Protein AF-A0A0E2D693-F1 (afdb_monomer)

Solvent-accessible surface area (backbone atoms only — not comparable to full-atom values): 6883 Å² total; per-residue (Å²): 118,71,38,72,48,80,46,77,42,50,60,82,58,62,62,69,80,81,34,75,72,66,90,81,48,69,74,37,71,57,42,78,46,78,45,77,47,37,54,72,41,65,47,37,33,48,43,50,72,36,65,60,91,82,63,61,59,68,44,72,36,41,39,61,31,40,39,29,71,49,96,95,47,76,48,76,50,73,44,80,44,66,36,70,56,87,82,62,74,68,52,66,30,34,40,35,43,30,31,69,36,48,61,50,58,36,34,39,33,45,56,67,53,51,48,76,85,129

pLDDT: mean 73.49, std 11.97, range [49.28, 90.75]

Radius of gyration: 14.75 Å; Cα contacts (8 Å, |Δi|>4): 243; chains: 1; bounding box: 38×25×40 Å

Mean predicted aligned error: 8.36 Å

InterPro domains:
  IPR061359 LIC_10705 lipoprotein [NF038393] (1-73)

Secondary structure (DSSP, 8-state):
--EEEEEEE-TTS-HHHHSS-TTSSPEEPSSEEEEEEETT-EEEEE-GGGS-TTSPTT-EEEEEEEEEEETTEEEEEEEEEEPPPTT------EEEEEEEE-EEEEEEE--SSPPPP-

Foldseek 3Di:
DWDKDKDKDFQPDPPCVVDPPCPPEDEAEAFKDKDKDAAFDKHKYDQLQAQPPPDDFQDWFKWWKWKDQDVPDIDIDIDIDTRHDPPPPRPDTMMMMGTNHDIGIMMMGGDSYTDPRD

Structure (mmCIF, N/CA/C/O backbone):
data_AF-A0A0E2D693-F1
#
_entry.id   AF-A0A0E2D693-F1
#
loop_
_atom_site.group_PDB
_atom_site.id
_atom_site.type_symbol
_atom_site.label_atom_id
_atom_site.label_alt_id
_atom_site.label_comp_id
_atom_site.label_asym_id
_atom_site.label_entity_id
_atom_site.label_seq_id
_atom_site.pdbx_PDB_ins_code
_atom_site.Cartn_x
_atom_site.Cartn_y
_atom_site.Cartn_z
_atom_site.occupancy
_atom_site.B_iso_or_equiv
_atom_site.auth_seq_id
_atom_site.auth_comp_id
_atom_site.auth_asym_id
_atom_site.auth_atom_id
_atom_site.pdbx_PDB_model_num
ATOM 1 N N . MET A 1 1 ? -7.532 -1.970 20.089 1.00 70.94 1 MET A N 1
ATOM 2 C CA . MET A 1 1 ? -6.334 -1.883 19.234 1.00 70.94 1 MET A CA 1
ATOM 3 C C . MET A 1 1 ? -6.780 -2.336 17.862 1.00 70.94 1 MET A C 1
ATOM 5 O O . MET A 1 1 ? -7.557 -3.283 17.816 1.00 70.94 1 MET A O 1
ATOM 9 N N . LEU A 1 2 ? -6.445 -1.598 16.808 1.00 76.94 2 LEU A N 1
ATOM 10 C CA . LEU A 1 2 ? -6.760 -2.024 15.448 1.00 76.94 2 LEU A CA 1
ATOM 11 C C . LEU A 1 2 ? -5.785 -3.143 15.081 1.00 76.94 2 LEU A C 1
ATOM 13 O O . LEU A 1 2 ? -4.586 -3.027 15.313 1.00 76.94 2 LEU A O 1
ATOM 17 N N . GLU A 1 3 ? -6.302 -4.235 14.537 1.00 80.44 3 GLU A N 1
ATOM 18 C CA . GLU A 1 3 ? -5.467 -5.264 13.925 1.00 80.44 3 GLU A CA 1
ATOM 19 C C . GLU A 1 3 ? -5.699 -5.230 12.426 1.00 80.44 3 GLU A C 1
ATOM 21 O O . GLU A 1 3 ? -6.838 -5.155 11.961 1.00 80.44 3 GLU A O 1
ATOM 26 N N . TYR A 1 4 ? -4.624 -5.298 11.654 1.00 76.94 4 TYR A N 1
ATOM 27 C CA . TYR A 1 4 ? -4.689 -5.188 10.206 1.00 76.94 4 TYR A CA 1
ATOM 28 C C . TYR A 1 4 ? -3.919 -6.308 9.520 1.00 76.94 4 TYR A C 1
ATOM 30 O O . TYR A 1 4 ? -2.907 -6.811 9.998 1.00 76.94 4 TYR A O 1
ATOM 38 N N . SER A 1 5 ? -4.419 -6.694 8.351 1.00 75.19 5 SER A N 1
ATOM 39 C CA . SER A 1 5 ? -3.744 -7.598 7.427 1.00 75.19 5 SER A CA 1
ATOM 40 C C . SER A 1 5 ? -3.312 -6.828 6.190 1.00 75.19 5 SER A C 1
ATOM 42 O O . SER A 1 5 ? -4.120 -6.123 5.575 1.00 75.19 5 SER A O 1
ATOM 44 N N . VAL A 1 6 ? -2.048 -6.998 5.802 1.00 71.06 6 VAL A N 1
ATOM 45 C CA . VAL A 1 6 ? -1.490 -6.413 4.580 1.00 71.06 6 VAL A CA 1
ATOM 46 C C . VAL A 1 6 ? -1.226 -7.521 3.566 1.00 71.06 6 VAL A C 1
ATOM 48 O O . VAL A 1 6 ? -0.473 -8.452 3.839 1.00 71.06 6 VAL A O 1
ATOM 51 N N . PHE A 1 7 ? -1.824 -7.411 2.378 1.00 70.00 7 PHE A N 1
ATOM 52 C CA . PHE A 1 7 ? -1.619 -8.353 1.276 1.00 70.00 7 PHE A CA 1
ATOM 53 C C . PHE A 1 7 ? -0.962 -7.663 0.082 1.00 70.00 7 PHE A C 1
ATOM 55 O O . PHE A 1 7 ? -1.313 -6.535 -0.267 1.00 70.00 7 PHE A O 1
ATOM 62 N N . PHE A 1 8 ? -0.046 -8.374 -0.576 1.00 66.62 8 PHE A N 1
ATOM 63 C CA . PHE A 1 8 ? 0.604 -7.934 -1.808 1.00 66.62 8 PHE A CA 1
ATOM 64 C C . PHE A 1 8 ? 0.106 -8.774 -2.968 1.00 66.62 8 PHE A C 1
ATOM 66 O O . PHE A 1 8 ? 0.333 -9.982 -3.019 1.00 66.62 8 PHE A O 1
ATOM 73 N N . ILE A 1 9 ? -0.565 -8.120 -3.909 1.00 62.62 9 ILE A N 1
ATOM 74 C CA . ILE A 1 9 ? -1.021 -8.752 -5.138 1.00 62.62 9 ILE A CA 1
ATOM 75 C C . ILE A 1 9 ? 0.085 -8.556 -6.172 1.00 62.62 9 ILE A C 1
ATOM 77 O O . ILE A 1 9 ? 0.366 -7.438 -6.611 1.00 62.62 9 ILE A O 1
ATOM 81 N N . LEU A 1 10 ? 0.760 -9.658 -6.496 1.00 59.44 10 LEU A N 1
ATOM 82 C CA . LEU A 1 10 ? 1.815 -9.726 -7.505 1.00 59.44 10 LEU A CA 1
ATOM 83 C C . LEU A 1 10 ? 1.202 -9.886 -8.909 1.00 59.44 10 LEU A C 1
ATOM 85 O O . LEU A 1 10 ? 0.105 -10.430 -9.026 1.00 59.44 10 LEU A O 1
ATOM 89 N N . PRO A 1 11 ? 1.911 -9.488 -9.985 1.00 49.28 11 PRO A N 1
ATOM 90 C CA . PRO A 1 11 ? 1.381 -9.337 -11.351 1.00 49.28 11 PRO A CA 1
ATOM 91 C C . PRO A 1 11 ? 0.923 -10.628 -12.057 1.00 49.28 11 PRO A C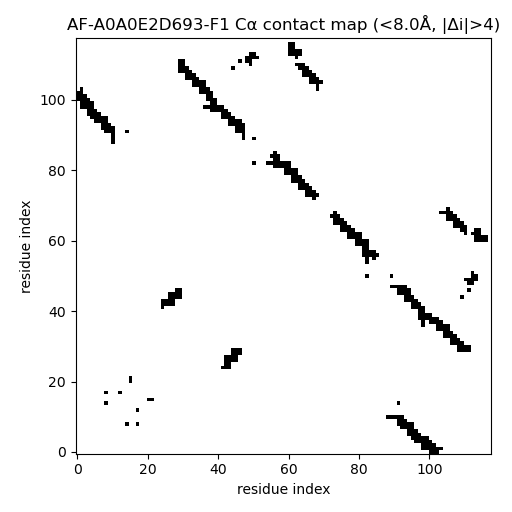 1
ATOM 93 O O . PRO A 1 11 ? 0.636 -10.589 -13.245 1.00 49.28 11 PRO A O 1
ATOM 96 N N . ASN A 1 12 ? 0.811 -11.753 -11.354 1.00 51.50 12 ASN A N 1
ATOM 97 C CA . ASN A 1 12 ? 0.255 -13.010 -11.864 1.00 51.50 12 ASN A CA 1
ATOM 98 C C . ASN A 1 12 ? -0.824 -13.611 -10.942 1.00 51.50 12 ASN A C 1
ATOM 100 O O . ASN A 1 12 ? -1.289 -14.716 -11.207 1.00 51.50 12 ASN A O 1
ATOM 104 N N . LEU A 1 13 ? -1.215 -12.928 -9.859 1.00 52.34 13 LEU A N 1
ATOM 105 C CA . LEU A 1 13 ? -2.380 -13.323 -9.068 1.00 52.34 13 LEU A CA 1
ATOM 106 C C . LEU A 1 13 ? -3.637 -12.756 -9.734 1.00 52.34 13 LEU A C 1
ATOM 108 O O . LEU A 1 13 ? -3.686 -11.568 -10.064 1.00 52.34 13 LEU A O 1
ATOM 112 N N . ASP A 1 14 ? -4.657 -13.594 -9.923 1.00 57.59 14 ASP A N 1
ATOM 113 C CA . ASP A 1 14 ? -5.974 -13.120 -10.340 1.00 57.59 14 ASP A CA 1
ATOM 114 C C . ASP A 1 14 ? -6.517 -12.187 -9.256 1.00 57.59 14 ASP A C 1
ATOM 116 O O . ASP A 1 14 ? -6.885 -12.613 -8.165 1.00 57.59 14 ASP A O 1
ATOM 120 N N . PHE A 1 15 ? -6.533 -10.890 -9.544 1.00 57.31 15 PHE A N 1
ATOM 121 C CA . PHE A 1 15 ? -6.985 -9.864 -8.615 1.00 57.31 15 PHE A CA 1
ATOM 122 C C . PHE A 1 15 ? -8.379 -10.176 -8.037 1.00 57.31 15 PHE A C 1
ATOM 124 O O . PHE A 1 15 ? -8.598 -9.957 -6.848 1.00 57.31 15 PHE A O 1
ATOM 131 N N . ASN A 1 16 ? -9.271 -10.777 -8.832 1.00 57.69 16 ASN A N 1
ATOM 132 C CA . ASN A 1 16 ? -10.631 -11.131 -8.416 1.00 57.69 16 ASN A CA 1
ATOM 133 C C . ASN A 1 16 ? -10.690 -12.369 -7.500 1.00 57.69 16 ASN A C 1
ATOM 135 O O . ASN A 1 16 ? -11.707 -12.615 -6.860 1.00 57.69 16 ASN A O 1
ATOM 139 N N . GLN A 1 17 ? -9.615 -13.161 -7.426 1.00 57.19 17 GLN A N 1
ATOM 140 C CA . GLN A 1 17 ? -9.508 -14.299 -6.508 1.00 57.19 17 GLN A CA 1
ATOM 141 C C . GLN A 1 17 ? -9.138 -13.852 -5.082 1.00 57.19 17 GLN A C 1
ATOM 143 O O . GLN A 1 17 ? -9.509 -14.510 -4.111 1.00 57.19 17 GLN A O 1
ATOM 148 N N . TYR A 1 18 ? -8.403 -12.743 -4.941 1.00 56.22 18 TYR A N 1
ATOM 149 C CA . TYR A 1 18 ? -7.862 -12.269 -3.654 1.00 56.22 18 TYR A CA 1
ATOM 150 C C . TYR A 1 18 ? -8.526 -10.981 -3.147 1.00 56.22 18 TYR A C 1
ATOM 152 O O . TYR A 1 18 ? -8.459 -10.645 -1.953 1.00 56.22 18 TYR A O 1
ATOM 160 N N . CYS A 1 19 ? -9.200 -10.265 -4.040 1.00 53.78 19 CYS A N 1
ATOM 161 C CA . CYS A 1 19 ? -10.100 -9.180 -3.707 1.00 53.78 19 CYS A CA 1
ATOM 162 C C . CYS A 1 19 ? -11.526 -9.554 -4.122 1.00 53.78 19 CYS A C 1
ATOM 164 O O . CYS A 1 19 ? -11.710 -10.052 -5.231 1.00 53.78 19 CYS A O 1
ATOM 166 N N . PRO A 1 20 ? -12.537 -9.292 -3.270 1.00 56.44 20 PRO A N 1
ATOM 167 C CA . PRO A 1 20 ? -13.917 -9.258 -3.743 1.00 56.44 20 PRO A CA 1
ATOM 168 C C . PRO A 1 20 ? -14.030 -8.262 -4.916 1.00 56.44 20 PRO A C 1
ATOM 170 O O . PRO A 1 20 ? -13.161 -7.390 -5.038 1.00 56.44 20 PRO A O 1
ATOM 173 N N . PRO A 1 21 ? -15.043 -8.403 -5.793 1.00 54.09 21 PRO A N 1
ATOM 174 C CA . PRO A 1 21 ? -15.143 -7.632 -7.025 1.00 54.09 21 PRO A CA 1
ATOM 175 C C . PRO A 1 21 ? -14.873 -6.144 -6.775 1.00 54.09 21 PRO A C 1
ATOM 177 O O . PRO A 1 21 ? -15.517 -5.511 -5.944 1.00 54.09 21 PRO A O 1
ATOM 180 N N . THR A 1 22 ? -13.893 -5.594 -7.492 1.00 53.34 22 THR A N 1
ATOM 181 C CA . THR A 1 22 ? -13.376 -4.220 -7.342 1.00 53.34 22 THR A CA 1
ATOM 182 C C . THR A 1 22 ? -14.401 -3.104 -7.505 1.00 53.34 22 THR A C 1
ATOM 184 O O . THR A 1 22 ? -14.050 -1.942 -7.328 1.00 53.34 22 THR A O 1
ATOM 187 N N . GLU A 1 23 ? -15.636 -3.425 -7.885 1.00 53.78 23 GLU A N 1
ATOM 188 C CA . GLU A 1 23 ? -16.685 -2.440 -8.146 1.00 53.78 23 GLU A CA 1
ATOM 189 C C . GLU A 1 23 ? -17.117 -1.684 -6.879 1.00 53.78 23 GLU A C 1
ATOM 191 O O . GLU A 1 23 ? -17.659 -0.589 -6.991 1.00 53.78 23 GLU A O 1
ATOM 196 N N . GLU A 1 24 ? -16.803 -2.199 -5.683 1.00 59.38 24 GLU A N 1
ATOM 197 C CA . GLU A 1 24 ? -17.206 -1.588 -4.407 1.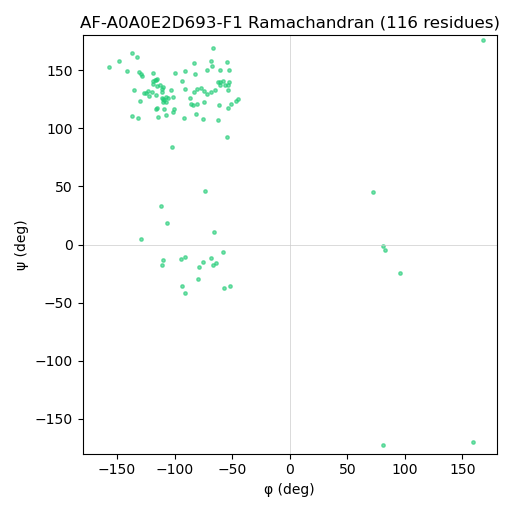00 59.38 24 GLU A CA 1
ATOM 198 C C . GLU A 1 24 ? -16.054 -0.960 -3.598 1.00 59.38 24 GLU A C 1
ATOM 200 O O . GLU A 1 24 ? -16.312 -0.199 -2.666 1.00 59.38 24 GLU A O 1
ATOM 205 N N . ILE A 1 25 ? -14.781 -1.228 -3.935 1.00 67.62 25 ILE A N 1
ATOM 206 C CA . ILE A 1 25 ? -13.624 -0.734 -3.162 1.00 67.62 25 ILE A CA 1
ATOM 207 C C . ILE A 1 25 ? -12.788 0.229 -4.017 1.00 67.62 25 ILE A C 1
ATOM 209 O O . ILE A 1 25 ? -12.199 -0.201 -5.012 1.00 67.62 25 ILE A O 1
ATOM 213 N N . PRO A 1 26 ? -12.666 1.516 -3.632 1.00 69.00 26 PRO A N 1
ATOM 214 C CA . PRO A 1 26 ? -11.877 2.476 -4.391 1.00 69.00 26 PRO A CA 1
ATOM 215 C C . PRO A 1 26 ? -10.392 2.093 -4.389 1.00 69.00 26 PRO A C 1
ATOM 217 O O . PRO A 1 26 ? -9.803 1.811 -3.342 1.00 69.00 26 PRO A O 1
ATOM 220 N N . ILE A 1 27 ? -9.783 2.127 -5.575 1.00 77.31 27 ILE A N 1
ATOM 221 C CA . ILE A 1 27 ? -8.335 1.998 -5.744 1.00 77.31 27 ILE A CA 1
ATOM 222 C C . ILE A 1 27 ? -7.714 3.383 -5.534 1.00 77.31 27 ILE A C 1
ATOM 224 O O . ILE A 1 27 ? -8.041 4.333 -6.243 1.00 77.31 27 ILE A O 1
ATOM 228 N N . LEU A 1 28 ? -6.829 3.494 -4.548 1.00 80.38 28 LEU A N 1
ATOM 229 C CA . LEU A 1 28 ? -6.103 4.715 -4.214 1.00 80.38 28 LEU A CA 1
ATOM 230 C C . LEU A 1 28 ? -4.748 4.742 -4.925 1.00 80.38 28 LEU A C 1
ATOM 232 O O . LEU A 1 28 ? -4.064 3.725 -5.002 1.00 80.38 28 LEU A O 1
ATOM 236 N N . GLU A 1 29 ? -4.340 5.910 -5.411 1.00 83.00 29 GLU A N 1
ATOM 237 C CA . GLU A 1 29 ? -2.983 6.127 -5.925 1.00 83.00 29 GLU A CA 1
ATOM 238 C C . GLU A 1 29 ? -1.928 6.027 -4.798 1.00 83.00 29 GLU A C 1
ATOM 240 O O . GLU A 1 29 ? -2.270 5.988 -3.610 1.00 83.00 29 GLU A O 1
ATOM 245 N N . PRO A 1 30 ? -0.627 5.975 -5.121 1.00 81.19 30 PRO A N 1
ATOM 246 C CA . PRO A 1 30 ? 0.418 6.079 -4.113 1.00 81.19 30 PRO A CA 1
ATOM 247 C C . PRO A 1 30 ? 0.367 7.407 -3.347 1.00 81.19 30 PRO A C 1
ATOM 249 O O . PRO A 1 30 ? 0.227 8.472 -3.950 1.00 81.19 30 PRO A O 1
ATOM 252 N N . GLY A 1 31 ? 0.550 7.367 -2.026 1.00 85.81 31 GLY A N 1
ATOM 253 C CA . GLY A 1 31 ? 0.558 8.564 -1.192 1.00 85.81 31 GLY A CA 1
ATOM 254 C C . GLY A 1 31 ? 0.287 8.302 0.285 1.00 85.81 31 GLY A C 1
ATOM 255 O O . GLY A 1 31 ? 0.261 7.161 0.753 1.00 85.81 31 GLY A O 1
ATOM 256 N N . THR A 1 32 ? 0.077 9.395 1.018 1.00 89.38 32 THR A N 1
ATOM 257 C CA . THR A 1 32 ? -0.287 9.381 2.437 1.00 89.38 32 THR A CA 1
ATOM 258 C C . THR A 1 32 ? -1.779 9.638 2.603 1.00 89.38 32 THR A C 1
ATOM 260 O O . THR A 1 32 ? -2.313 10.637 2.119 1.00 89.38 32 THR A O 1
ATOM 263 N N . TYR A 1 33 ? -2.447 8.747 3.329 1.00 88.38 33 TYR A N 1
ATOM 264 C CA . TYR A 1 33 ? -3.885 8.773 3.545 1.00 88.38 33 TYR A CA 1
ATOM 265 C C . TYR A 1 33 ? -4.202 8.650 5.027 1.00 88.38 33 TYR A C 1
ATOM 267 O O . TYR A 1 33 ? -3.848 7.658 5.655 1.00 88.38 33 TYR A O 1
ATOM 275 N N . THR A 1 34 ? -4.931 9.627 5.560 1.00 90.75 34 THR A N 1
ATOM 276 C CA . THR A 1 34 ? -5.535 9.544 6.893 1.00 90.75 34 THR A CA 1
ATOM 277 C C . THR A 1 34 ? -7.005 9.184 6.741 1.00 90.75 34 THR A C 1
ATOM 279 O O . THR A 1 34 ? -7.760 9.927 6.104 1.00 90.75 34 THR A O 1
ATOM 282 N N . ARG A 1 35 ? -7.414 8.025 7.255 1.00 88.81 35 ARG A N 1
ATOM 283 C CA . ARG A 1 35 ? -8.770 7.487 7.099 1.00 88.81 35 ARG A CA 1
ATOM 284 C C . ARG A 1 35 ? -9.236 6.818 8.381 1.00 88.81 35 ARG A C 1
ATOM 286 O O . ARG A 1 35 ? -8.434 6.274 9.132 1.00 88.81 35 ARG A O 1
ATOM 293 N N . TYR A 1 36 ? -10.542 6.860 8.610 1.00 87.56 36 TYR A N 1
ATOM 294 C CA . TYR A 1 36 ? -11.169 6.000 9.603 1.00 87.56 36 TYR A CA 1
ATOM 295 C C . TYR A 1 36 ? -11.300 4.586 9.028 1.00 87.56 36 TYR A C 1
ATOM 297 O O . TYR A 1 36 ? -11.705 4.441 7.876 1.00 87.56 36 TYR A O 1
ATOM 305 N N . MET A 1 37 ? -10.952 3.575 9.820 1.00 87.81 37 MET A N 1
ATOM 306 C CA . MET A 1 37 ? -11.168 2.163 9.514 1.00 87.81 37 MET A CA 1
ATOM 307 C C . MET A 1 37 ? -11.864 1.473 10.679 1.00 87.81 37 MET A C 1
ATOM 309 O O . MET A 1 37 ? -11.612 1.775 11.845 1.00 87.81 37 MET A O 1
ATOM 313 N N . SER A 1 38 ? -12.700 0.506 10.343 1.00 87.44 38 SER A N 1
ATOM 314 C CA . SER A 1 38 ? -13.379 -0.418 11.238 1.00 87.44 38 SER A CA 1
ATOM 315 C C . SER A 1 38 ? -13.252 -1.846 10.713 1.00 87.44 38 SER A C 1
ATOM 317 O O . SER A 1 38 ? -12.908 -2.058 9.552 1.00 87.44 38 SER A O 1
ATOM 319 N N . GLU A 1 39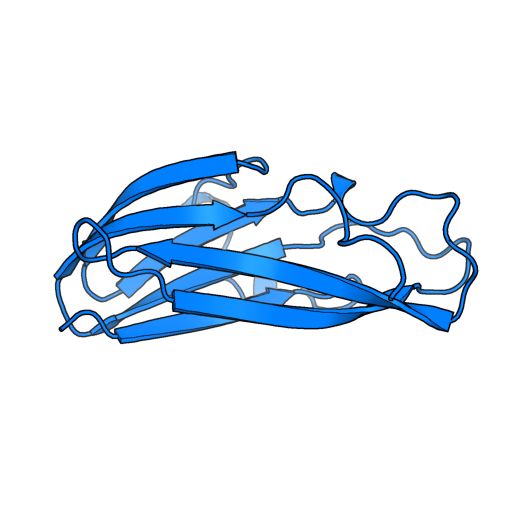 ? -13.469 -2.835 11.576 1.00 87.31 39 GLU A N 1
ATOM 320 C CA . GLU A 1 39 ? -13.422 -4.253 11.217 1.00 87.31 39 GLU A CA 1
ATOM 321 C C . GLU A 1 39 ? -14.160 -4.553 9.900 1.00 87.31 39 GLU A C 1
ATOM 323 O O . GLU A 1 39 ? -15.334 -4.235 9.731 1.00 87.31 39 GLU A O 1
ATOM 328 N N . GLY A 1 40 ? -13.451 -5.185 8.959 1.00 83.94 40 GLY A N 1
ATOM 329 C CA . GLY A 1 40 ? -13.959 -5.502 7.623 1.00 83.94 40 GLY A CA 1
ATOM 330 C C . GLY A 1 40 ? -13.582 -4.482 6.547 1.00 83.94 40 GLY A C 1
ATOM 331 O O . GLY A 1 40 ? -13.454 -4.878 5.381 1.00 83.94 40 GLY A O 1
ATOM 332 N N . ASP A 1 41 ? -13.307 -3.228 6.920 1.00 83.44 41 ASP A N 1
ATOM 333 C CA . ASP A 1 41 ? -12.929 -2.181 5.972 1.00 83.44 41 ASP A CA 1
ATOM 334 C C . ASP A 1 41 ? -11.645 -2.546 5.232 1.00 83.44 41 ASP A C 1
ATOM 336 O O . ASP A 1 41 ? -10.688 -3.096 5.788 1.00 83.44 41 ASP A O 1
ATOM 340 N N . THR A 1 42 ? -11.633 -2.237 3.938 1.00 84.31 42 THR A N 1
ATOM 341 C CA . THR A 1 42 ? -10.544 -2.590 3.033 1.00 84.31 42 THR A CA 1
ATOM 342 C C . THR A 1 42 ? -10.177 -1.400 2.157 1.00 84.31 42 THR A C 1
ATOM 344 O O . THR A 1 42 ? -11.042 -0.800 1.526 1.00 84.31 42 THR A O 1
ATOM 347 N N . TYR A 1 43 ? -8.880 -1.119 2.053 1.00 82.25 43 TYR A N 1
ATOM 348 C CA . TYR A 1 43 ? -8.316 -0.193 1.075 1.00 82.25 43 TYR A CA 1
ATOM 349 C C . TYR A 1 43 ? -7.372 -0.916 0.127 1.00 82.25 43 TYR A C 1
ATOM 351 O O . TYR A 1 43 ? -6.616 -1.805 0.531 1.00 82.25 43 TYR A O 1
ATOM 359 N N . ILE A 1 44 ? -7.413 -0.519 -1.142 1.00 81.00 44 ILE A N 1
ATOM 360 C CA . ILE A 1 44 ? -6.551 -1.051 -2.194 1.00 81.00 44 ILE A CA 1
ATOM 361 C C . ILE A 1 44 ? -5.739 0.104 -2.758 1.00 81.00 44 ILE A C 1
ATOM 363 O O . ILE A 1 44 ? -6.288 1.150 -3.086 1.00 81.00 44 ILE A O 1
ATOM 367 N N . PHE A 1 45 ? -4.434 -0.099 -2.879 1.00 79.19 45 PHE A N 1
ATOM 368 C CA . PHE A 1 45 ? -3.499 0.901 -3.373 1.00 79.19 45 PHE A CA 1
ATOM 369 C C . PHE A 1 45 ? -2.875 0.433 -4.674 1.00 79.19 45 PHE A C 1
ATOM 371 O O . PHE A 1 45 ? -2.341 -0.678 -4.742 1.00 79.19 45 PHE A O 1
ATOM 378 N N . ASP A 1 46 ? -2.930 1.286 -5.687 1.00 77.12 46 ASP A N 1
ATOM 379 C CA . ASP A 1 46 ? -2.287 1.091 -6.970 1.00 77.12 46 ASP A CA 1
ATOM 380 C C . ASP A 1 46 ? -0.787 1.325 -6.858 1.00 77.12 46 ASP A C 1
ATOM 382 O O . ASP A 1 46 ? -0.307 2.444 -6.727 1.00 77.12 46 ASP A O 1
ATOM 386 N N . ASN A 1 47 ? -0.023 0.247 -6.939 1.00 70.62 47 ASN A N 1
ATOM 387 C CA . ASN A 1 47 ? 1.426 0.295 -6.873 1.00 70.62 47 ASN A CA 1
ATOM 388 C C . ASN A 1 47 ? 2.063 0.059 -8.249 1.00 70.62 47 ASN A C 1
ATOM 390 O O . ASN A 1 47 ? 3.249 -0.260 -8.322 1.00 70.62 47 ASN A O 1
ATOM 394 N N . ARG A 1 48 ? 1.329 0.211 -9.363 1.00 66.88 48 ARG A N 1
ATOM 395 C CA . ARG A 1 48 ? 1.866 -0.033 -10.719 1.00 66.88 48 ARG A CA 1
ATOM 396 C C . ARG A 1 48 ? 3.097 0.824 -11.031 1.00 66.88 48 ARG A C 1
ATOM 398 O O . ARG A 1 48 ? 4.039 0.325 -11.642 1.00 66.88 48 ARG A O 1
ATOM 405 N N . ALA A 1 49 ? 3.132 2.076 -10.568 1.00 58.69 49 ALA A N 1
ATOM 406 C CA . ALA A 1 49 ? 4.246 3.006 -10.800 1.00 58.69 49 ALA A CA 1
ATOM 407 C C . ALA A 1 49 ? 5.553 2.626 -10.067 1.00 58.69 49 ALA A C 1
ATOM 409 O O . ALA A 1 49 ? 6.618 3.170 -10.355 1.00 58.69 49 ALA A O 1
ATOM 410 N N . ARG A 1 50 ? 5.493 1.672 -9.132 1.00 66.50 50 ARG A N 1
ATOM 411 C CA . ARG A 1 50 ? 6.578 1.344 -8.193 1.00 66.50 50 ARG A CA 1
ATOM 412 C C . ARG A 1 50 ? 7.682 0.486 -8.792 1.00 66.50 50 ARG A C 1
ATOM 414 O O . ARG A 1 50 ? 8.784 0.437 -8.258 1.00 66.50 50 ARG A O 1
ATOM 421 N N . PHE A 1 51 ? 7.412 -0.189 -9.901 1.00 62.69 51 PHE A N 1
ATOM 422 C CA . PHE A 1 51 ? 8.425 -0.929 -10.639 1.00 62.69 51 PHE A CA 1
ATOM 423 C C . PHE A 1 51 ? 8.836 -0.122 -11.864 1.00 62.69 51 PHE A C 1
ATOM 425 O O . PHE A 1 51 ? 8.332 -0.353 -12.964 1.00 62.69 51 PHE A O 1
ATOM 432 N N . GLN A 1 52 ? 9.773 0.814 -11.677 1.00 55.12 52 GLN A N 1
ATOM 433 C CA . GLN A 1 52 ? 10.384 1.516 -12.803 1.00 55.12 52 GLN A CA 1
ATOM 434 C C . GLN A 1 52 ? 10.947 0.504 -13.812 1.00 55.12 52 GLN A C 1
ATOM 436 O O . GLN A 1 52 ? 11.542 -0.522 -13.460 1.00 55.12 52 GLN A O 1
ATOM 441 N N . GLN A 1 53 ? 10.707 0.790 -15.089 1.00 52.44 53 GLN A N 1
ATOM 442 C CA . GLN A 1 53 ? 11.017 -0.083 -16.222 1.00 52.44 53 GLN A CA 1
ATOM 443 C C . GLN A 1 53 ? 12.530 -0.324 -16.400 1.00 52.44 53 GLN A C 1
ATOM 445 O O . GLN A 1 53 ? 12.917 -1.269 -17.079 1.00 52.44 53 GLN A O 1
ATOM 450 N N . SER A 1 54 ? 13.373 0.499 -15.767 1.00 56.16 54 SER A N 1
ATOM 451 C CA . SER A 1 54 ? 14.834 0.514 -15.900 1.00 56.16 54 SER A CA 1
ATOM 452 C C . SER A 1 54 ? 15.597 -0.373 -14.909 1.00 56.16 54 SER A C 1
ATOM 454 O O . SER A 1 54 ? 16.801 -0.547 -15.081 1.00 56.16 54 SER A O 1
ATOM 456 N N . ALA A 1 55 ? 14.951 -0.928 -13.878 1.00 60.91 55 ALA A N 1
ATOM 457 C CA . ALA A 1 55 ? 15.649 -1.755 -12.892 1.00 60.91 55 ALA A CA 1
ATOM 458 C C . ALA A 1 55 ? 16.043 -3.132 -13.490 1.00 60.91 55 ALA A C 1
ATOM 460 O O . ALA A 1 55 ? 15.173 -3.796 -14.075 1.00 60.91 55 ALA A O 1
ATOM 461 N N . PRO A 1 56 ? 17.319 -3.568 -13.367 1.00 66.19 56 PRO A N 1
ATOM 462 C CA . PRO A 1 56 ? 17.795 -4.859 -13.864 1.00 66.19 56 PRO A CA 1
ATOM 463 C C . PRO A 1 56 ? 16.952 -6.032 -13.361 1.00 66.19 56 PRO A C 1
ATOM 465 O O . PRO A 1 56 ? 16.569 -6.071 -12.199 1.00 66.19 56 PRO A O 1
ATOM 468 N N . SER A 1 57 ? 16.688 -7.014 -14.225 1.00 71.88 57 SER A N 1
ATOM 469 C CA . SER A 1 57 ? 15.974 -8.238 -13.837 1.00 71.88 57 SER A CA 1
ATOM 470 C C . SER A 1 57 ? 16.666 -8.949 -12.672 1.00 71.88 57 SER A C 1
ATOM 472 O O . SER A 1 57 ? 17.880 -9.137 -12.698 1.00 71.88 57 SER A O 1
ATOM 474 N N . GLY A 1 58 ? 15.884 -9.430 -11.704 1.00 70.06 58 GLY A N 1
ATOM 475 C CA . GLY A 1 58 ? 16.388 -10.186 -10.556 1.00 70.06 58 GLY A CA 1
ATOM 476 C C . GLY A 1 58 ? 16.959 -9.329 -9.423 1.00 70.06 58 GLY A C 1
ATOM 477 O O . GLY A 1 58 ? 17.325 -9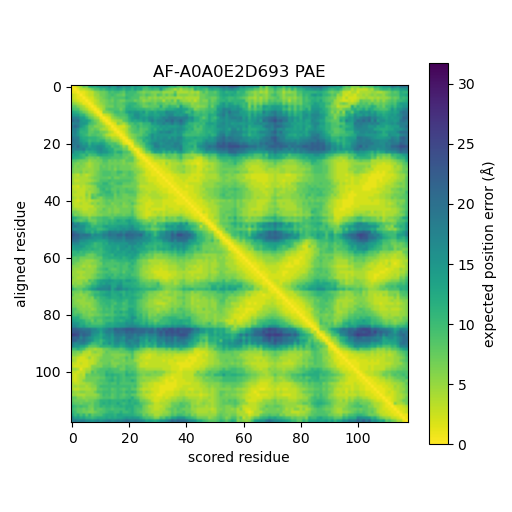.879 -8.387 1.00 70.06 58 GLY A O 1
ATOM 478 N N . GLU A 1 59 ? 16.988 -8.002 -9.564 1.00 74.62 59 GLU A N 1
ATOM 479 C CA . GLU A 1 59 ? 17.346 -7.094 -8.477 1.00 74.62 59 GLU A CA 1
ATOM 480 C C . GLU A 1 59 ? 16.259 -7.100 -7.390 1.00 74.62 59 GLU A C 1
ATOM 482 O O . GLU A 1 59 ? 15.059 -6.950 -7.661 1.00 74.62 59 GLU A O 1
ATOM 487 N N . ARG A 1 60 ? 16.675 -7.256 -6.132 1.00 75.56 60 ARG A N 1
ATOM 488 C CA . ARG A 1 60 ? 15.780 -7.147 -4.981 1.00 75.56 60 ARG A CA 1
ATOM 489 C C . ARG A 1 60 ? 15.572 -5.674 -4.647 1.00 75.56 60 ARG A C 1
ATOM 491 O O . ARG A 1 60 ? 16.525 -4.972 -4.331 1.00 75.56 60 ARG A O 1
ATOM 498 N N . ARG A 1 61 ? 14.322 -5.221 -4.685 1.00 75.88 61 ARG A N 1
ATOM 499 C CA . ARG A 1 61 ? 13.920 -3.873 -4.274 1.00 75.88 61 ARG A CA 1
ATOM 500 C C . ARG A 1 61 ? 13.064 -3.953 -3.023 1.00 75.88 61 ARG A C 1
ATOM 502 O O . ARG A 1 61 ? 12.191 -4.818 -2.932 1.00 75.88 61 ARG A O 1
ATOM 509 N N . TYR A 1 62 ? 13.321 -3.057 -2.078 1.00 79.69 62 TYR A N 1
ATOM 510 C CA . TYR A 1 62 ? 12.485 -2.904 -0.897 1.00 79.69 62 TYR A CA 1
ATOM 511 C C . TYR A 1 62 ? 11.396 -1.870 -1.146 1.00 79.69 62 TYR A C 1
ATOM 513 O O . TYR A 1 62 ? 11.541 -0.939 -1.940 1.00 79.69 62 TYR A O 1
ATOM 521 N N . PHE A 1 63 ? 10.275 -2.092 -0.482 1.00 78.06 63 PHE A N 1
ATOM 522 C CA . PHE A 1 63 ? 9.129 -1.214 -0.486 1.00 78.06 63 PHE A CA 1
ATOM 523 C C . PHE A 1 63 ? 8.695 -0.998 0.949 1.00 78.06 63 PHE A C 1
ATOM 525 O O . PHE A 1 63 ? 8.170 -1.923 1.573 1.00 78.06 63 PHE A O 1
ATOM 532 N N . THR A 1 64 ? 8.926 0.210 1.449 1.00 83.88 64 THR A N 1
ATOM 533 C CA . THR A 1 64 ? 8.682 0.547 2.847 1.00 83.88 64 THR A CA 1
ATOM 534 C C . THR A 1 64 ? 7.377 1.313 3.024 1.00 83.88 64 THR A C 1
ATOM 536 O O . THR A 1 64 ? 7.221 2.442 2.570 1.00 83.88 64 THR A O 1
ATOM 539 N N . PHE A 1 65 ? 6.426 0.683 3.698 1.00 84.19 65 PHE A N 1
ATOM 540 C CA . PHE A 1 65 ? 5.136 1.255 4.058 1.00 84.19 65 PHE A CA 1
ATOM 541 C C . PHE A 1 65 ? 5.177 1.717 5.506 1.00 84.19 65 PHE A C 1
ATOM 543 O O . PHE A 1 65 ? 5.831 1.090 6.341 1.00 84.19 65 PHE A O 1
ATOM 550 N N . THR A 1 66 ? 4.448 2.785 5.809 1.00 87.56 66 THR A N 1
ATOM 551 C CA . THR A 1 66 ? 4.381 3.325 7.169 1.00 87.56 66 THR A CA 1
ATOM 552 C C . THR A 1 66 ? 2.934 3.451 7.603 1.00 87.56 66 THR A C 1
ATOM 554 O O . THR A 1 66 ? 2.113 4.002 6.870 1.00 87.56 66 THR A O 1
ATOM 557 N N . ILE A 1 67 ? 2.635 2.943 8.792 1.00 87.44 67 ILE A N 1
ATOM 558 C CA . ILE A 1 67 ? 1.321 2.992 9.425 1.00 87.44 67 ILE A CA 1
ATOM 559 C C . ILE A 1 67 ? 1.456 3.775 10.723 1.00 87.44 67 ILE A C 1
ATOM 561 O O . ILE A 1 67 ? 2.429 3.621 11.456 1.00 87.44 67 ILE A O 1
ATOM 565 N N . GLN A 1 68 ? 0.491 4.636 10.994 1.00 87.12 68 GLN A N 1
ATOM 566 C CA . GLN A 1 68 ? 0.451 5.440 12.198 1.00 87.12 68 GLN A CA 1
ATOM 567 C C . GLN A 1 68 ? -0.973 5.450 12.750 1.00 87.12 68 GLN A C 1
ATOM 569 O O . GLN A 1 68 ? -1.866 6.061 12.163 1.00 87.12 68 GLN A O 1
ATOM 574 N N . GLU A 1 69 ? -1.166 4.800 13.895 1.00 84.25 69 GLU A N 1
ATOM 575 C CA . GLU A 1 69 ? -2.430 4.833 14.645 1.00 84.25 69 GLU A CA 1
ATOM 576 C C . GLU A 1 69 ? -2.420 5.921 15.723 1.00 84.25 69 GLU A C 1
ATOM 578 O O . GLU A 1 69 ? -3.428 6.585 15.953 1.00 84.25 69 GLU A O 1
ATOM 583 N N . ASN A 1 70 ? -1.259 6.151 16.348 1.00 83.12 70 ASN A N 1
ATOM 584 C CA . ASN A 1 70 ? -1.075 7.164 17.384 1.00 83.12 70 ASN A CA 1
ATOM 585 C C . ASN A 1 70 ? -0.101 8.260 16.919 1.00 83.12 70 ASN A C 1
ATOM 587 O O . ASN A 1 70 ? 0.904 7.967 16.260 1.00 83.12 70 ASN A O 1
ATOM 591 N N . PRO A 1 71 ? -0.330 9.537 17.275 1.00 80.50 71 PRO A N 1
ATOM 592 C CA . PRO A 1 71 ? 0.627 10.611 17.022 1.00 80.50 71 PRO A CA 1
ATOM 593 C C . PRO A 1 71 ? 2.037 10.255 17.522 1.00 80.50 71 PRO A C 1
ATOM 595 O O . PRO A 1 71 ? 2.228 9.983 18.702 1.00 80.50 71 PRO A O 1
ATOM 598 N N . GLY A 1 72 ? 3.025 10.244 16.622 1.00 78.00 72 GLY A N 1
ATOM 599 C CA . GLY A 1 72 ? 4.423 9.949 16.952 1.00 78.00 72 GLY A CA 1
ATOM 600 C C . GLY A 1 72 ? 4.804 8.464 17.039 1.00 78.00 72 GLY A C 1
ATOM 601 O O . GLY A 1 72 ? 5.990 8.180 17.187 1.00 78.00 72 GLY A O 1
ATOM 602 N N . GLN A 1 73 ? 3.859 7.525 16.908 1.00 81.31 73 GLN A N 1
ATOM 603 C CA . GLN A 1 73 ? 4.148 6.088 16.866 1.00 81.31 73 GLN A CA 1
ATOM 604 C C . GLN A 1 73 ? 3.960 5.552 15.447 1.00 81.31 73 GLN A C 1
ATOM 606 O O . GLN A 1 73 ? 2.839 5.481 14.947 1.00 81.31 73 GLN A O 1
ATOM 611 N N . PHE 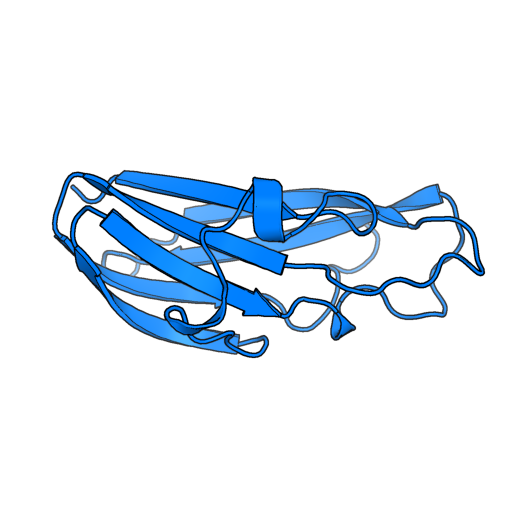A 1 74 ? 5.065 5.160 14.817 1.00 84.56 74 PHE A N 1
ATOM 612 C CA . PHE A 1 74 ? 5.079 4.644 13.453 1.00 84.56 74 PHE A CA 1
ATOM 613 C C . PHE A 1 74 ? 5.420 3.161 13.439 1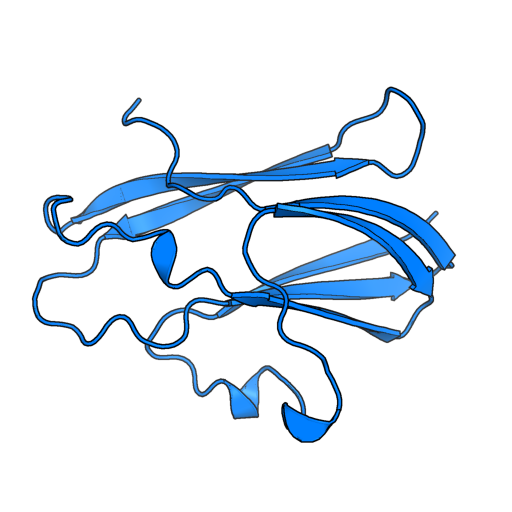.00 84.56 74 PHE A C 1
ATOM 615 O O . PHE A 1 74 ? 6.394 2.731 14.057 1.00 84.56 74 PHE A O 1
ATOM 622 N N . GLU A 1 75 ? 4.646 2.403 12.680 1.00 85.69 75 GLU A N 1
ATOM 623 C CA . GLU A 1 75 ? 4.920 1.015 12.354 1.00 85.69 75 GLU A CA 1
ATOM 624 C C . GLU A 1 75 ? 5.357 0.928 10.896 1.00 85.69 75 GLU A C 1
ATOM 626 O O . GLU A 1 75 ? 4.692 1.437 9.991 1.00 85.69 75 GLU A O 1
ATOM 631 N N . THR A 1 76 ? 6.510 0.304 10.673 1.00 85.12 76 THR A N 1
ATOM 632 C CA . THR A 1 76 ? 7.136 0.231 9.356 1.00 85.12 76 THR A CA 1
ATOM 633 C C . THR A 1 76 ? 7.087 -1.198 8.845 1.00 85.12 76 THR A C 1
ATOM 635 O O . THR A 1 76 ? 7.579 -2.116 9.498 1.00 85.12 76 THR A O 1
ATOM 638 N N . LEU A 1 77 ? 6.537 -1.377 7.648 1.00 82.81 77 LEU A N 1
ATOM 639 C CA . LEU A 1 77 ? 6.495 -2.655 6.950 1.00 82.81 77 LEU A CA 1
ATOM 640 C C . LEU A 1 77 ? 7.340 -2.560 5.680 1.00 82.81 77 LEU A C 1
ATOM 642 O O . LEU A 1 77 ? 6.947 -1.902 4.718 1.00 82.81 77 LEU A O 1
ATOM 646 N N . SER A 1 78 ? 8.483 -3.242 5.661 1.00 81.25 78 SER A N 1
ATOM 647 C CA . SER A 1 78 ? 9.366 -3.302 4.492 1.00 81.25 78 SER A CA 1
ATOM 648 C C . SER A 1 78 ? 9.257 -4.655 3.808 1.00 81.25 78 SER A C 1
ATOM 650 O O . SER A 1 78 ? 9.447 -5.698 4.432 1.00 81.25 78 SER A O 1
ATOM 652 N N . ILE A 1 79 ? 8.968 -4.645 2.508 1.00 76.56 79 ILE A N 1
ATOM 653 C CA . ILE A 1 79 ? 8.799 -5.873 1.727 1.00 76.56 79 ILE A CA 1
ATOM 654 C C . ILE A 1 79 ? 9.767 -5.897 0.561 1.00 76.56 79 ILE A C 1
ATOM 656 O O . ILE A 1 79 ? 9.841 -4.963 -0.234 1.00 76.56 79 ILE A O 1
ATOM 660 N N . ALA A 1 80 ? 10.504 -7.000 0.472 1.00 76.75 80 ALA A N 1
ATOM 661 C CA . ALA A 1 80 ? 11.432 -7.273 -0.607 1.00 76.75 80 ALA A CA 1
ATOM 662 C C . ALA A 1 80 ? 10.703 -7.928 -1.782 1.00 76.75 80 ALA A C 1
ATOM 664 O O . ALA A 1 80 ? 10.163 -9.025 -1.643 1.00 76.75 80 ALA A O 1
ATOM 665 N N . LEU A 1 81 ? 10.746 -7.300 -2.955 1.00 73.50 81 LEU A N 1
ATOM 666 C CA . LEU A 1 81 ? 10.257 -7.886 -4.200 1.00 73.50 81 LEU A CA 1
ATOM 667 C C . LEU A 1 8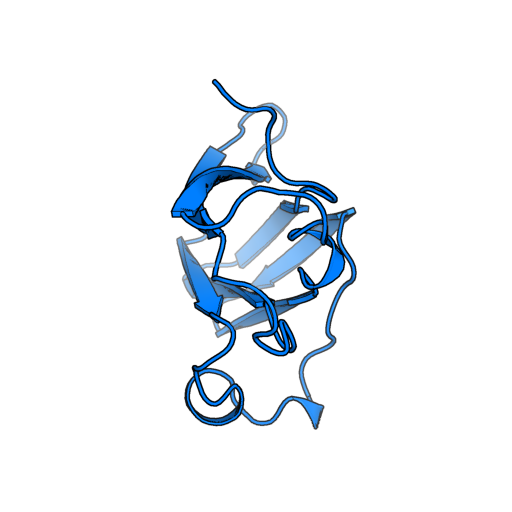1 ? 11.400 -7.999 -5.209 1.00 73.50 81 LEU A C 1
ATOM 669 O O . LEU A 1 81 ? 12.236 -7.104 -5.333 1.00 73.50 81 LEU A O 1
ATOM 673 N N . LEU A 1 82 ? 11.426 -9.105 -5.951 1.00 70.88 82 LEU A N 1
ATOM 674 C CA . LEU A 1 82 ? 12.334 -9.269 -7.082 1.00 70.88 82 LEU A CA 1
ATOM 675 C C . LEU A 1 82 ? 11.761 -8.545 -8.299 1.00 70.88 82 LEU A C 1
ATOM 677 O O . LEU A 1 82 ? 10.584 -8.705 -8.630 1.00 70.88 82 LEU A O 1
ATOM 681 N N . THR A 1 83 ? 12.600 -7.778 -8.987 1.00 71.31 83 THR A N 1
ATOM 682 C CA . THR A 1 83 ? 12.262 -7.235 -10.307 1.00 71.31 83 THR A CA 1
ATOM 683 C C . THR A 1 83 ? 12.026 -8.385 -11.279 1.00 71.31 83 THR A C 1
ATOM 685 O O . THR A 1 83 ? 12.940 -9.180 -11.518 1.00 71.31 83 THR A O 1
ATOM 688 N N . PRO A 1 84 ? 10.828 -8.489 -11.878 1.00 62.66 84 PRO A N 1
ATOM 689 C CA . PRO A 1 84 ? 10.577 -9.537 -12.850 1.00 62.66 84 PRO A CA 1
ATOM 690 C C . PRO A 1 84 ? 11.337 -9.239 -14.154 1.00 62.66 84 PRO A C 1
ATOM 692 O O . PRO A 1 84 ? 11.513 -8.060 -14.498 1.00 62.66 84 PRO A O 1
ATOM 695 N N . PRO A 1 85 ? 11.742 -10.272 -14.911 1.00 61.31 85 PRO A N 1
ATOM 696 C CA . PRO A 1 85 ? 12.381 -10.095 -16.211 1.00 61.31 85 PRO A CA 1
ATOM 697 C C . PRO A 1 85 ? 11.486 -9.302 -17.177 1.00 61.31 85 PRO A C 1
ATOM 699 O O . PRO A 1 85 ? 10.263 -9.460 -17.202 1.00 61.31 85 PRO A O 1
ATOM 702 N N . LEU A 1 86 ? 12.085 -8.418 -17.980 1.00 59.34 86 LEU A N 1
ATOM 703 C CA . LEU A 1 86 ? 11.404 -7.801 -19.128 1.00 59.34 86 LEU A CA 1
ATOM 704 C C . LEU A 1 86 ? 11.023 -8.924 -20.123 1.00 59.34 86 LEU A C 1
ATOM 706 O O . LEU A 1 86 ? 11.825 -9.843 -20.283 1.00 59.34 86 LEU A O 1
ATOM 710 N N . PRO A 1 87 ? 9.842 -8.924 -20.781 1.00 55.31 87 PRO A N 1
ATOM 711 C CA . PRO A 1 87 ? 8.874 -7.847 -20.972 1.00 55.31 87 PRO A CA 1
ATOM 712 C C . PRO A 1 87 ? 7.565 -8.117 -20.211 1.00 55.31 87 PRO A C 1
ATOM 714 O O . PRO A 1 87 ? 6.486 -7.812 -20.727 1.00 55.31 87 PRO A O 1
ATOM 717 N N . VAL A 1 88 ? 7.630 -8.773 -19.039 1.00 54.72 88 VAL A N 1
ATOM 718 C CA . VAL A 1 88 ? 6.421 -9.179 -18.311 1.00 54.72 88 VAL A CA 1
ATOM 719 C C . VAL A 1 88 ? 5.559 -7.944 -18.121 1.00 54.72 88 VAL A C 1
ATOM 721 O O . VAL A 1 88 ? 5.984 -6.962 -17.523 1.00 54.72 88 VAL A O 1
ATOM 724 N N . LYS A 1 89 ? 4.367 -7.984 -18.708 1.00 51.78 89 LYS A N 1
ATOM 725 C CA . LYS A 1 89 ? 3.323 -6.982 -18.578 1.00 51.78 89 LYS A CA 1
ATOM 726 C C . LYS A 1 89 ? 3.041 -6.792 -17.083 1.00 51.78 89 LYS A C 1
ATOM 728 O O . LYS A 1 89 ? 2.271 -7.540 -16.495 1.00 51.78 89 LYS A O 1
ATOM 733 N N . ARG A 1 90 ? 3.723 -5.822 -16.465 1.00 53.72 90 ARG A N 1
ATOM 734 C CA . ARG A 1 90 ? 3.698 -5.490 -15.028 1.00 53.72 90 ARG A CA 1
ATOM 735 C C . ARG A 1 90 ? 2.378 -4.800 -14.646 1.00 53.72 90 ARG A C 1
ATOM 737 O O . ARG A 1 90 ? 2.378 -3.750 -14.013 1.00 53.72 90 ARG A O 1
ATOM 744 N N . PHE A 1 91 ? 1.244 -5.335 -15.091 1.00 50.25 91 PHE A N 1
ATOM 745 C CA . PHE A 1 91 ? -0.068 -4.816 -14.725 1.00 50.25 91 PHE A CA 1
ATOM 746 C C . PHE A 1 91 ? -0.468 -5.378 -13.357 1.00 50.25 91 PHE A C 1
ATOM 748 O O . PHE A 1 91 ? -0.157 -6.524 -13.050 1.00 50.25 91 PHE A O 1
ATOM 755 N N . ARG A 1 92 ? -1.198 -4.578 -12.567 1.00 57.69 92 ARG A N 1
ATOM 756 C CA . ARG A 1 92 ? -1.903 -5.011 -11.345 1.00 57.69 92 AR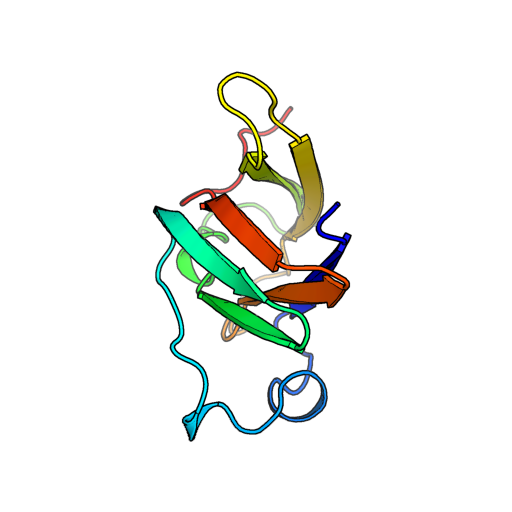G A CA 1
ATOM 757 C C . ARG A 1 92 ? -1.029 -5.331 -10.122 1.00 57.69 92 ARG A C 1
ATOM 759 O O . ARG A 1 92 ? -1.274 -6.308 -9.425 1.00 57.69 92 ARG A O 1
ATOM 766 N N . PHE A 1 93 ? -0.050 -4.478 -9.824 1.00 67.69 93 PHE A N 1
ATOM 767 C CA . PHE A 1 93 ? 0.576 -4.473 -8.500 1.00 67.69 93 PHE A CA 1
ATOM 768 C C . PHE A 1 93 ? -0.303 -3.692 -7.534 1.00 67.69 93 PHE A C 1
ATOM 770 O O . PHE A 1 93 ? -0.416 -2.475 -7.669 1.00 67.69 93 PHE A O 1
ATOM 777 N N . PHE A 1 94 ? -0.892 -4.377 -6.559 1.00 74.44 94 PHE A N 1
ATOM 778 C CA . PHE A 1 94 ? -1.717 -3.728 -5.548 1.00 74.44 94 PHE A CA 1
ATOM 779 C C . PHE A 1 94 ? -1.280 -4.118 -4.144 1.00 74.44 94 PHE A C 1
ATOM 781 O O . PHE A 1 94 ? -0.893 -5.261 -3.897 1.00 74.44 94 PHE A O 1
ATOM 788 N N . THR A 1 95 ? -1.379 -3.172 -3.216 1.00 77.38 95 THR A N 1
ATOM 789 C CA . THR A 1 95 ? -1.369 -3.485 -1.784 1.00 77.38 95 THR A CA 1
ATOM 790 C C . THR A 1 95 ? -2.792 -3.388 -1.275 1.00 77.38 95 THR A C 1
ATOM 792 O O . THR A 1 95 ? -3.485 -2.417 -1.561 1.00 77.38 95 THR A O 1
ATOM 795 N N . LYS A 1 96 ? -3.223 -4.392 -0.520 1.00 80.06 96 LYS A N 1
ATOM 796 C CA . LYS A 1 96 ? -4.509 -4.399 0.167 1.00 80.06 96 LYS A CA 1
ATOM 797 C C . LYS A 1 96 ? -4.255 -4.270 1.659 1.00 80.06 96 LYS A C 1
ATOM 799 O O . LYS A 1 96 ? -3.530 -5.089 2.220 1.00 80.06 96 LYS A O 1
ATOM 804 N N . LEU A 1 97 ? -4.865 -3.270 2.277 1.00 82.75 97 LEU A N 1
ATOM 805 C CA . LEU A 1 97 ? -4.916 -3.103 3.723 1.00 82.75 97 LEU A CA 1
ATOM 806 C C . LEU A 1 97 ? -6.333 -3.431 4.178 1.00 82.75 97 LEU A C 1
ATOM 808 O O . LEU A 1 97 ? -7.282 -2.822 3.688 1.00 82.75 97 LEU A O 1
ATOM 812 N N . LYS A 1 98 ? -6.481 -4.395 5.084 1.00 84.88 98 LYS A N 1
ATOM 813 C CA . LYS A 1 98 ? -7.776 -4.774 5.651 1.00 84.88 98 LYS A CA 1
ATOM 814 C C . LYS A 1 98 ? -7.727 -4.686 7.169 1.00 84.88 98 LYS A C 1
ATOM 816 O O . LYS A 1 98 ? -6.831 -5.278 7.766 1.00 84.88 98 LYS A O 1
ATOM 821 N N . ALA A 1 99 ? -8.707 -4.025 7.773 1.00 84.25 99 ALA A N 1
ATOM 822 C CA . ALA A 1 99 ? -8.930 -4.096 9.211 1.00 84.25 99 ALA A CA 1
ATOM 823 C C . ALA A 1 99 ? -9.553 -5.457 9.565 1.00 84.25 99 ALA A C 1
ATOM 825 O O . ALA A 1 99 ? -10.582 -5.856 9.012 1.00 84.25 99 ALA A O 1
ATOM 826 N N . VAL A 1 100 ? -8.885 -6.196 10.445 1.00 84.62 100 VAL A N 1
ATOM 827 C CA . VAL A 1 100 ? -9.289 -7.527 10.911 1.00 84.62 100 VAL A CA 1
ATOM 828 C C . VAL A 1 100 ? -10.150 -7.414 12.156 1.00 84.62 100 VAL A C 1
ATOM 830 O O . VAL A 1 100 ? -11.146 -8.115 12.241 1.00 84.62 100 VAL A O 1
ATOM 833 N N . THR A 1 101 ? -9.785 -6.532 13.087 1.00 86.12 101 THR A N 1
ATOM 834 C CA . THR A 1 101 ? -10.546 -6.254 14.310 1.00 86.12 101 THR A CA 1
ATOM 835 C C . THR A 1 101 ? -10.361 -4.792 14.731 1.00 86.12 101 THR A C 1
ATOM 837 O O . THR A 1 101 ? -9.382 -4.135 14.361 1.00 86.12 101 THR A O 1
ATOM 840 N N . GLY A 1 102 ? -11.302 -4.274 15.525 1.00 87.31 102 GLY A N 1
ATOM 841 C CA . GLY A 1 102 ? -11.227 -2.928 16.100 1.00 87.31 102 GLY A CA 1
ATOM 842 C C . GLY A 1 102 ? -11.663 -1.804 15.152 1.00 87.31 102 GLY A C 1
ATOM 843 O O . GLY A 1 102 ? -12.213 -2.039 14.079 1.00 87.31 102 GLY A O 1
ATOM 844 N N . SER A 1 103 ? -11.463 -0.555 15.583 1.00 87.38 103 SER A N 1
ATOM 845 C CA . SER A 1 103 ? -11.765 0.636 14.781 1.00 87.38 103 SER A CA 1
ATOM 846 C C . SER A 1 103 ? -10.961 1.855 15.232 1.00 87.38 103 SER A C 1
ATOM 848 O O . SER A 1 103 ? -10.654 1.965 16.422 1.00 87.38 103 SER A O 1
ATOM 850 N N . GLY A 1 104 ? -10.689 2.797 14.331 1.00 87.44 104 GLY A N 1
ATOM 851 C CA . GLY A 1 104 ? -9.922 4.005 14.633 1.00 87.44 104 GLY A CA 1
ATOM 852 C C . GLY A 1 104 ? -9.490 4.790 13.397 1.00 87.44 104 GLY A C 1
ATOM 853 O O . GLY A 1 104 ? -9.725 4.384 12.261 1.00 87.44 104 GLY A O 1
ATOM 854 N N . ILE A 1 105 ? -8.867 5.948 13.629 1.00 87.94 105 ILE A N 1
ATOM 855 C CA . ILE A 1 105 ? -8.232 6.735 12.568 1.00 87.94 105 ILE A CA 1
ATOM 856 C C . ILE A 1 105 ? -6.810 6.222 12.395 1.00 87.94 105 ILE A C 1
ATOM 858 O O . ILE A 1 105 ? -6.042 6.203 13.352 1.00 87.94 105 ILE A O 1
ATOM 862 N N . ILE A 1 106 ? -6.457 5.867 11.166 1.00 88.31 106 ILE A N 1
ATOM 863 C CA . ILE A 1 106 ? -5.097 5.492 10.802 1.00 88.31 106 ILE A CA 1
ATOM 864 C C . ILE A 1 106 ? -4.559 6.446 9.747 1.00 88.31 106 ILE A C 1
ATOM 866 O O . ILE A 1 106 ? -5.300 6.945 8.896 1.00 88.31 106 ILE A O 1
ATOM 870 N N . THR A 1 107 ? -3.254 6.681 9.783 1.00 88.75 107 THR A N 1
ATOM 871 C CA . THR A 1 107 ? -2.518 7.286 8.677 1.00 88.75 107 THR A CA 1
ATOM 872 C C . THR A 1 107 ? -1.627 6.233 8.049 1.00 88.75 107 THR A C 1
ATOM 874 O O . THR A 1 107 ? -0.832 5.596 8.732 1.00 88.75 107 THR A O 1
ATOM 877 N N . PHE A 1 108 ? -1.770 6.040 6.745 1.00 86.31 108 PHE A N 1
ATOM 878 C CA . PHE A 1 108 ? -1.008 5.066 5.984 1.00 86.31 108 PHE A CA 1
ATOM 879 C C . PHE A 1 108 ? -0.279 5.752 4.842 1.00 86.31 108 PHE A C 1
ATOM 881 O O . PHE A 1 108 ? -0.884 6.514 4.088 1.00 86.31 108 PHE A O 1
ATOM 888 N N . THR A 1 109 ? 1.006 5.454 4.697 1.00 86.62 109 THR A N 1
ATOM 889 C CA . THR A 1 109 ? 1.831 5.937 3.594 1.00 86.62 109 THR A CA 1
ATOM 890 C C . THR A 1 109 ? 2.277 4.759 2.748 1.00 86.62 109 THR A C 1
ATOM 892 O O . THR A 1 109 ? 3.014 3.882 3.207 1.00 86.62 109 THR A O 1
ATOM 895 N N . THR A 1 110 ? 1.851 4.762 1.487 1.00 82.88 110 THR A N 1
ATOM 896 C CA . THR A 1 110 ? 2.437 3.926 0.442 1.00 82.88 110 THR A CA 1
ATOM 897 C C . THR A 1 110 ? 3.555 4.707 -0.234 1.00 82.88 110 THR A C 1
ATOM 899 O O . THR A 1 110 ? 3.361 5.879 -0.568 1.00 82.88 110 THR A O 1
ATOM 902 N N . PRO A 1 111 ? 4.739 4.113 -0.466 1.00 77.25 111 PRO A N 1
ATOM 903 C CA . PRO A 1 111 ? 5.759 4.851 -1.191 1.00 77.25 111 PRO A CA 1
ATOM 904 C C . PRO A 1 111 ? 5.325 5.039 -2.649 1.00 77.25 111 PRO A C 1
ATOM 906 O O . PRO A 1 111 ? 4.489 4.304 -3.163 1.00 77.25 111 PRO A O 1
ATOM 909 N N . SER A 1 112 ? 5.865 6.031 -3.345 1.00 75.62 112 SER A N 1
ATOM 910 C CA . SER A 1 112 ? 5.604 6.253 -4.778 1.00 75.62 112 SER A CA 1
ATOM 911 C C . SER A 1 112 ? 6.668 5.610 -5.679 1.00 75.62 112 SER A C 1
ATOM 913 O O . SER A 1 112 ? 6.448 5.429 -6.874 1.00 75.62 112 SER A O 1
ATOM 915 N N . ALA A 1 113 ? 7.791 5.185 -5.093 1.00 75.75 113 ALA A N 1
ATOM 916 C CA . ALA A 1 113 ? 8.945 4.573 -5.748 1.00 75.75 113 ALA A CA 1
ATOM 917 C C . ALA A 1 113 ? 9.450 3.357 -4.933 1.00 75.75 113 ALA A C 1
ATOM 919 O O . ALA A 1 113 ? 9.030 3.181 -3.786 1.00 75.75 113 ALA A O 1
ATOM 920 N N . PRO A 1 114 ? 10.290 2.472 -5.500 1.00 74.38 114 PRO A N 1
ATOM 921 C CA . PRO A 1 114 ? 11.041 1.520 -4.690 1.00 74.38 114 PRO A CA 1
ATOM 922 C C . PRO A 1 114 ? 12.070 2.261 -3.840 1.00 74.38 114 PRO A C 1
ATOM 924 O O . PRO A 1 114 ? 12.561 3.321 -4.239 1.00 74.38 114 PRO A O 1
ATOM 927 N N . ASP A 1 115 ? 12.430 1.671 -2.706 1.00 75.56 115 ASP A N 1
ATOM 928 C CA . ASP A 1 115 ? 13.543 2.166 -1.909 1.00 75.56 115 ASP A CA 1
ATOM 929 C C . ASP A 1 115 ? 14.838 2.103 -2.753 1.00 75.56 115 ASP A C 1
ATOM 931 O O . ASP A 1 115 ? 14.965 1.253 -3.658 1.00 75.56 115 ASP A O 1
ATOM 935 N N . PRO A 1 116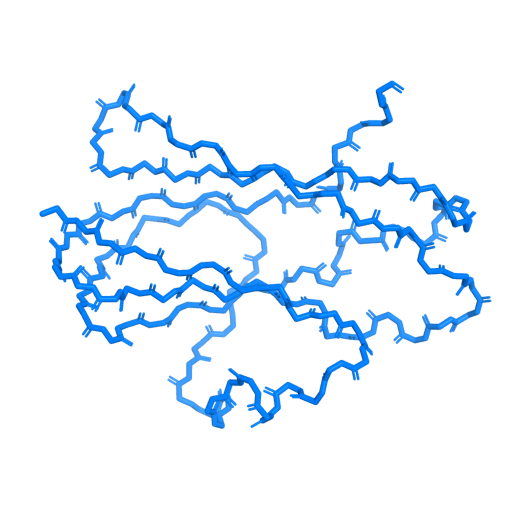 ? 15.810 3.001 -2.505 1.00 75.75 116 PRO A N 1
ATOM 936 C CA . PRO A 1 116 ? 17.123 2.916 -3.133 1.00 75.75 116 PRO A CA 1
ATOM 937 C C . PRO A 1 116 ? 17.750 1.524 -2.937 1.00 75.75 116 PRO A C 1
ATOM 939 O O . PRO A 1 116 ? 17.474 0.876 -1.922 1.00 75.75 116 PRO A O 1
ATOM 942 N N . PRO A 1 117 ? 18.589 1.046 -3.878 1.00 70.12 117 PRO A N 1
ATOM 943 C CA . PRO A 1 117 ? 19.404 -0.139 -3.627 1.00 70.12 117 PRO A CA 1
ATOM 944 C C . PRO A 1 117 ? 20.208 0.078 -2.339 1.00 70.12 117 PRO A C 1
ATOM 946 O O . PRO A 1 117 ? 20.768 1.161 -2.157 1.00 70.12 117 PRO A O 1
ATOM 949 N N . GLN A 1 118 ? 20.215 -0.920 -1.454 1.00 64.75 118 GLN A N 1
ATOM 950 C CA . GLN A 1 118 ? 21.091 -0.932 -0.279 1.00 64.75 118 GLN A CA 1
ATOM 951 C C . GLN A 1 118 ? 22.501 -1.367 -0.663 1.00 64.75 118 GLN A C 1
ATOM 953 O O . GLN A 1 118 ? 22.614 -2.268 -1.527 1.00 64.75 118 GLN A O 1
#

Sequence (118 aa):
MLEYSVFFILPNLDFNQYCPPTEEIPILEPGTYTRYMSEGDTYIFDNRARFQQSAPSGERRYFTFTIQENPGQFETLSIALLTPPLPVKRFRFFTKLKAVTGSGIITFTTPSAPDPPQ

Nearest PDB structures (foldseek):
  7u1i-assembly1_C  TM=1.895E-01  e=3.493E-01  Pisum sativum
  6v7j-assembly1_C  TM=1.754E-01  e=2.641E-01  Canavalia ensiformis
  7u1h-assembly1_A-2  TM=1.980E-01  e=5.167E-01  Lens culinaris
  1ipk-assembly1_B  TM=1.958E-01  e=6.462E-01  Glycine max
  1uik-assembly1_C  TM=2.028E-01  e=1.069E+00  Glycine max

Organism: NCBI:txid1049938